Protein AF-A0A7X4E004-F1 (afdb_monomer)

Radius of gyration: 23.45 Å; Cα contacts (8 Å, |Δi|>4): 174; chains: 1; bounding box: 70×54×50 Å

Nearest PDB structures (foldseek):
  6z1p-assembly1_At  TM=2.251E-01  e=2.379E+00  Tetrahymena thermophila SB210
  8j1g-assembly2_D  TM=3.305E-01  e=3.906E+00  Pseudomonas veronii
  8j1c-assembly1_B  TM=3.153E-01  e=5.436E+00  Pseudomonas veronii
  8j1c-assembly2_C  TM=3.208E-01  e=6.413E+00  Pseudomonas veronii
  8j1g-assembly1_B  TM=3.336E-01  e=7.160E+00  Pseudomonas veronii

Sequence (144 aa):
MWISSCRRTTWSRWSRWRRCCSKASLRRRVPHGKSTGTPTPTGEPVRIEEQFTVAAPAEEVWAFLTDPERVAAALPGAEINEQIDENTYSGGMAVKVGPLAAAYTGTVAFELDEAERSAVVHAKGQGKAGMGNADMRMTSRVTE

Secondary structure (DSSP, 8-state):
-------------SS--SSS----------------------SPPP--------SS-HHHHHHHHT-HHHHHHHSTTEEEEEEEETTEEEEEEEEEETTEEEEEEEEEEEEEETTTTEEEEEEEEEESTTPPPEEEEEEEE---

Solvent-accessible surface area (backbone atoms only — not comparable to full-atom values): 9604 Å² total; per-residue (Å²): 142,79,86,88,81,93,75,91,80,82,92,79,87,92,87,84,85,88,82,85,88,83,89,83,87,80,85,78,79,78,82,79,76,79,83,88,66,85,80,74,88,61,98,63,82,90,81,84,85,85,86,84,88,70,101,62,58,52,66,60,55,48,60,44,74,73,30,68,68,62,46,27,71,75,38,71,52,37,44,80,76,46,76,77,46,100,50,28,32,32,30,39,35,45,42,73,63,83,96,46,77,45,44,32,44,34,41,38,36,58,48,79,37,81,91,69,41,30,38,39,40,43,37,42,28,45,33,52,96,84,42,68,73,47,79,46,79,47,78,51,71,60,72,129

pLDDT: mean 75.86, std 22.34, range [31.42, 94.75]

Mean predicted aligned error: 14.46 Å

Structure (mmCIF, N/CA/C/O backbone):
data_AF-A0A7X4E004-F1
#
_entry.id   AF-A0A7X4E004-F1
#
loop_
_atom_site.group_PDB
_atom_site.id
_atom_site.type_symbol
_atom_site.label_atom_id
_atom_site.label_alt_id
_atom_site.label_comp_id
_atom_site.label_asym_id
_atom_site.label_entity_id
_atom_site.label_seq_id
_atom_site.pdbx_PDB_ins_code
_atom_site.Cartn_x
_atom_site.Cartn_y
_atom_site.Cartn_z
_atom_site.occupancy
_atom_site.B_iso_or_equiv
_atom_site.auth_seq_id
_atom_site.auth_comp_id
_atom_site.auth_asym_id
_atom_site.auth_atom_id
_atom_site.pdbx_PDB_model_num
ATOM 1 N N . MET A 1 1 ? -57.252 -29.790 -19.370 1.00 34.66 1 MET A N 1
ATOM 2 C CA . MET A 1 1 ? -56.940 -30.468 -20.651 1.00 34.66 1 MET A CA 1
ATOM 3 C C . MET A 1 1 ? -56.198 -29.430 -21.492 1.00 34.66 1 MET A C 1
ATOM 5 O O . MET A 1 1 ? -56.830 -28.438 -21.795 1.00 34.66 1 MET A O 1
ATOM 9 N N . TRP A 1 2 ? -54.886 -29.392 -21.744 1.00 31.42 2 TRP A N 1
ATOM 10 C CA . TRP A 1 2 ? -53.706 -30.283 -21.800 1.00 31.42 2 TRP A CA 1
ATOM 11 C C . TRP A 1 2 ? -52.489 -29.436 -21.319 1.00 31.42 2 TRP A C 1
ATOM 13 O O . TRP A 1 2 ? -52.471 -28.237 -21.568 1.00 31.42 2 TRP A O 1
ATOM 23 N N . ILE A 1 3 ? -51.566 -29.885 -20.462 1.00 35.09 3 ILE A N 1
ATOM 24 C CA . ILE A 1 3 ? -50.362 -30.704 -20.732 1.00 35.09 3 ILE A CA 1
ATOM 25 C C . ILE A 1 3 ? -49.471 -30.198 -21.897 1.00 35.09 3 ILE A C 1
ATOM 27 O O . ILE A 1 3 ? -49.822 -30.320 -23.061 1.00 35.09 3 ILE A O 1
ATOM 31 N N . SER A 1 4 ? -48.261 -29.760 -21.517 1.00 33.84 4 SER A N 1
ATOM 32 C CA . SER A 1 4 ? -46.968 -29.956 -22.205 1.00 33.84 4 SER A CA 1
ATOM 33 C C . SER A 1 4 ? -46.666 -29.261 -23.536 1.00 33.84 4 SER A C 1
ATOM 35 O O . SER A 1 4 ? -47.207 -29.587 -24.582 1.00 33.84 4 SER A O 1
ATOM 37 N N . SER A 1 5 ? -45.539 -28.549 -23.591 1.00 39.53 5 SER A N 1
ATOM 38 C CA . SER A 1 5 ? -44.250 -29.232 -23.799 1.00 39.53 5 SER A CA 1
ATOM 39 C C . SER A 1 5 ? -43.097 -28.241 -23.964 1.00 39.53 5 SER A C 1
ATOM 41 O O . SER A 1 5 ? -43.008 -27.462 -24.907 1.00 39.53 5 SER A O 1
ATOM 43 N N . CYS A 1 6 ? -42.157 -28.340 -23.032 1.00 43.28 6 CYS A N 1
ATOM 44 C CA . CYS A 1 6 ? -40.771 -27.979 -23.248 1.00 43.28 6 CYS A CA 1
ATOM 45 C C . CYS A 1 6 ? -40.163 -29.062 -24.153 1.00 43.28 6 CYS A C 1
ATOM 47 O O . CYS A 1 6 ? -40.113 -30.229 -23.759 1.00 43.28 6 CYS A O 1
ATOM 49 N N . ARG A 1 7 ? -39.722 -28.706 -25.363 1.00 42.12 7 ARG A N 1
ATOM 50 C CA . ARG A 1 7 ? -38.908 -29.594 -26.203 1.00 42.12 7 ARG A CA 1
ATOM 51 C C . ARG A 1 7 ? -37.644 -28.863 -26.636 1.00 42.12 7 ARG A C 1
ATOM 53 O O . ARG 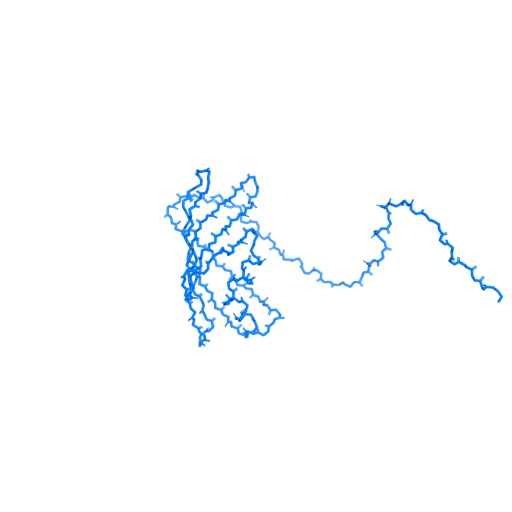A 1 7 ? -37.688 -27.839 -27.310 1.00 42.12 7 ARG A O 1
ATOM 60 N N . ARG A 1 8 ? -36.517 -29.405 -26.172 1.00 44.22 8 ARG A N 1
ATOM 61 C CA . ARG A 1 8 ? -35.152 -29.041 -26.553 1.00 44.22 8 ARG A CA 1
ATOM 62 C C . ARG A 1 8 ? -34.943 -29.302 -28.039 1.00 44.22 8 ARG A C 1
ATOM 64 O O . ARG A 1 8 ? -35.209 -30.420 -28.465 1.00 44.22 8 ARG A O 1
ATOM 71 N N . THR A 1 9 ? -34.296 -28.364 -28.728 1.00 36.75 9 THR A N 1
ATOM 72 C CA . THR A 1 9 ? -33.324 -28.710 -29.775 1.00 36.75 9 THR A CA 1
ATOM 73 C C . THR A 1 9 ? -32.321 -27.569 -29.987 1.00 36.75 9 THR A C 1
ATOM 75 O O . THR A 1 9 ? -32.699 -26.443 -30.284 1.00 36.75 9 THR A O 1
ATOM 78 N N . THR A 1 10 ? -31.045 -27.908 -29.773 1.00 35.38 10 THR A N 1
ATOM 79 C CA . THR A 1 10 ? -29.838 -27.477 -30.510 1.00 35.38 10 THR A CA 1
ATOM 80 C C . THR A 1 10 ? -29.506 -25.985 -30.683 1.00 35.38 10 THR A C 1
ATOM 82 O O . THR A 1 10 ? -30.050 -25.280 -31.518 1.00 35.38 10 THR A O 1
ATOM 85 N N . TRP A 1 11 ? -28.486 -25.571 -29.922 1.00 34.91 11 TRP A N 1
ATOM 86 C CA . TRP A 1 11 ? -27.286 -24.841 -30.367 1.00 34.91 11 TRP A CA 1
ATOM 87 C C . TRP A 1 11 ? -27.398 -23.861 -31.554 1.00 34.91 11 TRP A C 1
ATOM 89 O O . TRP A 1 11 ? -27.154 -24.219 -32.699 1.00 34.91 11 TRP A O 1
ATOM 99 N N . SER A 1 12 ? -27.578 -22.580 -31.223 1.00 34.12 12 SER A N 1
ATOM 100 C CA . SER A 1 12 ? -26.958 -21.421 -31.900 1.00 34.12 12 SER A CA 1
ATOM 101 C C . SER A 1 12 ? -27.240 -20.173 -31.048 1.00 34.12 12 SER A C 1
ATOM 103 O O . SER A 1 12 ? -28.344 -19.639 -31.037 1.00 34.12 12 SER A O 1
ATOM 105 N N . ARG A 1 13 ? -26.400 -19.917 -30.041 1.00 38.81 13 ARG A N 1
ATOM 106 C CA . ARG A 1 13 ? -25.339 -18.892 -30.025 1.00 38.81 13 ARG A CA 1
ATOM 107 C C . ARG A 1 13 ? -25.863 -17.450 -30.217 1.00 38.81 13 ARG A C 1
ATOM 109 O O . ARG A 1 13 ? -26.062 -16.979 -31.326 1.00 38.81 13 ARG A O 1
ATOM 116 N N . TRP A 1 14 ? -25.937 -16.743 -29.081 1.00 43.00 14 TRP A N 1
ATOM 117 C CA . TRP A 1 14 ? -25.484 -15.348 -28.907 1.00 43.00 14 TRP A CA 1
ATOM 118 C C . TRP A 1 14 ? -26.409 -14.120 -29.052 1.00 43.00 14 TRP A C 1
ATOM 120 O O . TRP A 1 14 ? -25.904 -13.003 -28.987 1.00 43.00 14 TRP A O 1
ATOM 130 N N . SER A 1 15 ? -27.741 -14.233 -29.104 1.00 35.53 15 SER A N 1
ATOM 131 C CA . SER A 1 15 ? -28.592 -13.020 -29.241 1.00 35.53 15 SER A CA 1
ATOM 132 C C . SER A 1 15 ? -29.864 -12.962 -28.382 1.00 35.53 15 SER A C 1
ATOM 134 O O . SER A 1 15 ? -30.820 -12.266 -28.721 1.00 35.53 15 SER A O 1
ATOM 136 N N . ARG A 1 16 ? -29.890 -13.621 -27.213 1.00 43.66 16 ARG A N 1
ATOM 137 C CA . ARG A 1 16 ? -31.074 -13.609 -26.327 1.00 43.66 16 ARG A CA 1
ATOM 138 C C . ARG A 1 16 ? -30.759 -13.504 -24.828 1.00 43.66 16 ARG A C 1
ATOM 140 O O . ARG A 1 16 ? -31.297 -14.253 -24.026 1.00 43.66 16 ARG A O 1
ATOM 147 N N . TRP A 1 17 ? -29.914 -12.541 -24.449 1.00 34.38 17 TRP A N 1
ATOM 148 C CA . TRP A 1 17 ? -29.653 -12.194 -23.036 1.00 34.38 17 TRP A CA 1
ATOM 149 C C . TRP A 1 17 ? -30.039 -10.753 -22.651 1.00 34.38 17 TRP A C 1
ATOM 151 O O . TRP A 1 17 ? -29.772 -10.305 -21.546 1.00 34.38 17 TRP A O 1
ATOM 161 N N . ARG A 1 18 ? -30.709 -9.999 -23.536 1.00 41.19 18 ARG A N 1
ATOM 162 C CA . ARG A 1 18 ? -31.032 -8.574 -23.299 1.00 41.19 18 ARG A CA 1
ATOM 163 C C . ARG A 1 18 ? -32.454 -8.278 -22.810 1.00 41.19 18 ARG A C 1
ATOM 165 O O . ARG A 1 18 ? -32.907 -7.148 -22.967 1.00 41.19 18 ARG A O 1
ATOM 172 N N . ARG A 1 19 ? -33.208 -9.234 -22.255 1.00 44.97 19 ARG A N 1
ATOM 173 C CA . ARG A 1 19 ? -34.632 -8.954 -21.980 1.00 44.97 19 ARG A CA 1
ATOM 174 C C . ARG A 1 19 ? -35.257 -9.667 -20.774 1.00 44.97 19 ARG A C 1
ATOM 176 O O . ARG A 1 19 ? -36.354 -10.186 -20.912 1.00 44.97 19 ARG A O 1
ATOM 183 N N . CYS A 1 20 ? -34.598 -9.672 -19.605 1.00 36.34 20 CYS A N 1
ATOM 184 C CA . CYS A 1 20 ? -35.266 -10.105 -18.361 1.00 36.34 20 CYS A CA 1
ATOM 185 C C . CYS A 1 20 ? -34.670 -9.603 -17.022 1.00 36.34 20 CYS A C 1
ATOM 187 O O . CYS A 1 20 ? -34.732 -10.325 -16.037 1.00 36.34 20 CYS A O 1
ATOM 189 N N . CYS A 1 21 ? -34.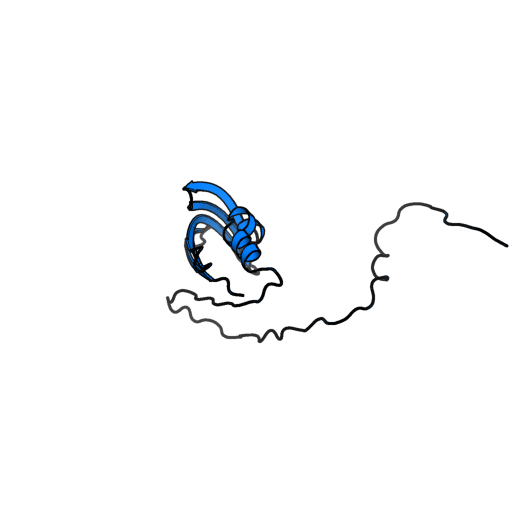128 -8.383 -16.933 1.00 34.28 21 CYS A N 1
ATOM 190 C CA . CYS A 1 21 ? -33.894 -7.754 -15.619 1.00 34.28 21 CYS A CA 1
ATOM 191 C C . CYS A 1 21 ? -34.232 -6.265 -15.682 1.00 34.28 21 CYS A C 1
ATOM 193 O O . CYS A 1 21 ? -33.385 -5.407 -15.921 1.00 34.28 21 CYS A O 1
ATOM 195 N N . SER A 1 22 ? -35.522 -5.973 -15.535 1.00 42.25 22 SER A N 1
ATOM 196 C CA . SER A 1 22 ? -36.057 -4.624 -15.410 1.00 42.25 22 SER A CA 1
ATOM 197 C C . SER A 1 22 ? -36.629 -4.424 -14.005 1.00 42.25 22 SER A C 1
ATOM 199 O O . SER A 1 22 ? -37.557 -5.141 -13.641 1.00 42.25 22 SER A O 1
ATOM 201 N N . LYS A 1 23 ? -36.148 -3.359 -13.342 1.00 40.91 23 LYS A N 1
ATOM 202 C CA . LYS A 1 23 ? -36.755 -2.576 -12.240 1.00 40.91 23 LYS A CA 1
ATOM 203 C C . LYS A 1 23 ? -36.409 -2.954 -10.785 1.00 40.91 23 LYS A C 1
ATOM 205 O O . LYS A 1 23 ? -37.108 -3.737 -10.166 1.00 40.91 23 LYS A O 1
ATOM 210 N N . ALA A 1 24 ? -35.415 -2.241 -10.240 1.00 42.75 24 ALA A N 1
ATOM 211 C CA . ALA A 1 24 ? -35.377 -1.626 -8.896 1.00 42.75 24 ALA A CA 1
ATOM 212 C C . ALA A 1 24 ? -34.138 -0.692 -8.855 1.00 42.75 24 ALA A C 1
ATOM 214 O O . ALA A 1 24 ? -33.009 -1.151 -8.954 1.00 42.75 24 ALA A O 1
ATOM 215 N N . SER A 1 25 ? -34.304 0.592 -9.187 1.00 44.34 25 SER A N 1
ATOM 216 C CA . SER A 1 25 ? -34.333 1.738 -8.256 1.00 44.34 25 SER A CA 1
ATOM 217 C C . SER A 1 25 ? -32.962 2.173 -7.702 1.00 44.34 25 SER A C 1
ATOM 219 O O . SER A 1 25 ? -32.326 1.453 -6.947 1.00 44.34 25 SER A O 1
ATOM 221 N N . LEU A 1 26 ? -32.611 3.428 -8.033 1.00 47.06 26 LEU A N 1
ATOM 222 C CA . LEU A 1 26 ? -31.626 4.324 -7.399 1.00 47.06 26 LEU A CA 1
ATOM 223 C C . LEU A 1 26 ? -30.138 4.164 -7.767 1.00 47.06 26 LEU A C 1
ATOM 225 O O . LEU A 1 26 ? -29.271 4.016 -6.916 1.00 47.06 26 LEU A O 1
ATOM 229 N N . ARG A 1 27 ? -29.804 4.405 -9.044 1.00 43.69 27 ARG A N 1
ATOM 230 C CA . ARG A 1 27 ? -28.491 4.986 -9.379 1.00 43.69 27 ARG A CA 1
ATOM 231 C C . ARG A 1 27 ? -28.507 6.474 -9.019 1.00 43.69 27 ARG A C 1
ATOM 233 O O . ARG A 1 27 ? -28.967 7.289 -9.820 1.00 43.69 27 ARG A O 1
ATOM 240 N N . ARG A 1 28 ? -27.991 6.845 -7.842 1.00 41.31 28 ARG A N 1
ATOM 241 C CA . ARG A 1 28 ? -27.520 8.222 -7.629 1.00 41.31 28 ARG A CA 1
ATOM 242 C C . ARG A 1 28 ? -26.362 8.449 -8.602 1.00 41.31 28 ARG A C 1
ATOM 244 O O . ARG A 1 28 ? -25.352 7.754 -8.550 1.00 41.31 28 ARG A O 1
ATOM 251 N N . ARG A 1 29 ? -26.539 9.372 -9.550 1.00 45.06 29 ARG A N 1
ATOM 252 C CA . ARG A 1 29 ? -25.427 9.891 -10.350 1.00 45.06 29 ARG A CA 1
ATOM 253 C C . ARG A 1 29 ? -24.580 10.749 -9.420 1.00 45.06 29 ARG A C 1
ATOM 255 O O . ARG A 1 29 ? -25.059 11.777 -8.957 1.00 45.06 29 ARG A O 1
ATOM 262 N N . VAL A 1 30 ? -23.347 10.328 -9.166 1.00 53.66 30 VAL A N 1
ATOM 263 C CA . VAL A 1 30 ? -22.308 11.207 -8.628 1.00 53.66 30 VAL A CA 1
ATOM 264 C C . VAL A 1 30 ? -21.997 12.239 -9.719 1.00 53.66 30 VAL A C 1
ATOM 266 O O . VAL A 1 30 ? -21.632 11.830 -10.830 1.00 53.66 30 VAL A O 1
ATOM 269 N N . PRO A 1 31 ? -22.174 13.551 -9.481 1.00 42.81 31 PRO A N 1
ATOM 270 C CA . PRO A 1 31 ? -21.736 14.553 -10.434 1.00 42.81 31 PRO A CA 1
ATOM 271 C C . PRO A 1 31 ? -20.207 14.543 -10.459 1.00 42.81 31 PRO A C 1
ATOM 273 O O . PRO A 1 31 ? -19.559 15.002 -9.528 1.00 42.81 31 PRO A O 1
ATOM 276 N N . HIS A 1 32 ? -19.626 13.996 -11.526 1.00 54.19 32 HIS A N 1
ATOM 277 C CA . HIS A 1 32 ? -18.211 14.197 -11.819 1.00 54.19 32 HIS A CA 1
ATOM 278 C C . HIS A 1 32 ? -18.049 15.636 -12.315 1.00 54.19 32 HIS A C 1
ATOM 280 O O . HIS A 1 32 ? -18.270 15.930 -13.495 1.00 54.19 32 HIS A O 1
ATOM 286 N N . GLY A 1 33 ? -17.720 16.540 -11.391 1.00 41.59 33 GLY A N 1
ATOM 287 C CA . GLY A 1 33 ? -17.169 17.846 -11.727 1.00 41.59 33 GLY A CA 1
ATOM 288 C C . GLY A 1 33 ? -15.860 17.627 -12.478 1.00 41.59 33 GLY A C 1
ATOM 289 O O . GLY A 1 33 ? -14.942 16.992 -11.970 1.00 41.59 33 GLY A O 1
ATOM 290 N N . LYS A 1 34 ? -15.801 18.076 -13.730 1.00 47.44 34 LYS A N 1
ATOM 291 C CA . LYS A 1 34 ? -14.613 17.934 -14.571 1.00 47.44 34 LYS A CA 1
ATOM 292 C C . LYS A 1 34 ? -13.649 19.048 -14.175 1.00 47.44 34 LYS A C 1
ATOM 294 O O . LYS A 1 34 ? -13.876 20.194 -14.552 1.00 47.44 34 LYS A O 1
ATOM 299 N N . SER A 1 35 ? -12.607 18.738 -13.409 1.00 46.97 35 SER A N 1
ATOM 300 C CA . SER A 1 35 ? -11.493 19.665 -13.198 1.00 46.97 35 SER A CA 1
ATOM 301 C C . SER A 1 35 ? -10.666 19.736 -14.486 1.00 46.97 35 SER A C 1
ATOM 303 O O . SER A 1 35 ? -9.732 18.975 -14.712 1.00 46.97 35 SER A O 1
ATOM 305 N N . THR A 1 36 ? -11.042 20.634 -15.395 1.00 45.12 36 THR A N 1
ATOM 306 C CA . THR A 1 36 ? -10.222 20.983 -16.562 1.00 45.12 36 THR A CA 1
ATOM 307 C C . THR A 1 36 ? -9.229 22.066 -16.158 1.00 45.12 36 THR A C 1
ATOM 309 O O . THR A 1 36 ? -9.427 23.242 -16.452 1.00 45.12 36 THR A O 1
ATOM 312 N N . GLY A 1 37 ? -8.187 21.673 -15.435 1.00 37.66 37 GLY A N 1
ATOM 313 C CA . GLY A 1 37 ? -6.989 22.482 -15.243 1.00 37.66 37 GLY A CA 1
ATOM 314 C C . GLY A 1 37 ? -5.804 21.661 -15.718 1.00 37.66 37 GLY A C 1
ATOM 315 O O . GLY A 1 37 ? -5.597 20.560 -15.220 1.00 37.66 37 GLY A O 1
ATOM 316 N N . THR A 1 38 ? -5.062 22.147 -16.709 1.00 41.28 38 THR A N 1
ATOM 317 C CA . THR A 1 38 ? -3.787 21.537 -17.098 1.00 41.28 38 THR A CA 1
ATOM 318 C C . THR A 1 38 ? -2.787 21.843 -15.981 1.00 41.28 38 THR A C 1
ATOM 320 O O . THR A 1 38 ? -2.503 23.023 -15.771 1.00 41.28 38 THR A O 1
ATOM 323 N N . PRO A 1 39 ? -2.289 20.851 -15.221 1.00 53.56 39 PRO A N 1
ATOM 324 C CA . PRO A 1 39 ? -1.338 21.128 -14.156 1.00 53.56 39 PRO A CA 1
ATOM 325 C C . PRO A 1 39 ? -0.001 21.559 -14.768 1.00 53.56 39 PRO A C 1
ATOM 327 O O . PRO A 1 39 ? 0.609 20.832 -15.552 1.00 53.56 39 PRO A O 1
ATOM 330 N N . THR A 1 40 ? 0.442 22.763 -14.416 1.00 49.44 40 THR A N 1
ATOM 331 C CA . THR A 1 40 ? 1.817 23.224 -14.622 1.00 49.44 40 THR A CA 1
ATOM 332 C C . THR A 1 40 ? 2.738 22.377 -13.738 1.00 49.44 40 THR A C 1
ATOM 334 O O . THR A 1 40 ? 2.460 22.277 -12.543 1.00 49.44 40 THR A O 1
ATOM 337 N N . PRO A 1 41 ? 3.815 21.763 -14.264 1.00 55.78 41 PRO A N 1
ATOM 338 C CA . PRO A 1 41 ? 4.743 20.982 -13.453 1.00 55.78 41 PRO A CA 1
ATOM 339 C C . PRO A 1 41 ? 5.649 21.920 -12.643 1.00 55.78 41 PRO A C 1
ATOM 341 O O . PRO A 1 41 ? 6.800 22.167 -12.994 1.00 55.78 41 PRO A O 1
ATOM 344 N N . THR A 1 42 ? 5.121 22.472 -11.555 1.00 51.88 42 THR A N 1
ATOM 345 C CA . THR A 1 42 ? 5.942 22.926 -10.429 1.00 51.88 42 THR A CA 1
ATOM 346 C C . THR A 1 42 ? 6.482 21.653 -9.780 1.00 51.88 42 THR A C 1
ATOM 348 O O . THR A 1 42 ? 5.725 20.699 -9.630 1.00 51.88 42 THR A O 1
ATOM 351 N N . GLY A 1 43 ? 7.770 21.577 -9.437 1.00 64.31 43 GLY A N 1
ATOM 352 C CA . GLY A 1 43 ? 8.399 20.392 -8.821 1.00 64.31 43 GLY A CA 1
ATOM 353 C C . GLY A 1 43 ? 7.890 20.046 -7.412 1.00 64.31 43 GLY A C 1
ATOM 354 O O . GLY A 1 43 ? 8.648 19.544 -6.589 1.00 64.31 43 GLY A O 1
ATOM 355 N N . GLU A 1 44 ? 6.634 20.359 -7.118 1.00 69.81 44 GLU A N 1
ATOM 356 C CA . GLU A 1 44 ? 5.923 20.018 -5.903 1.00 69.81 44 GLU A CA 1
ATOM 357 C C . GLU A 1 44 ? 5.386 18.585 -6.019 1.00 69.81 44 GLU A C 1
ATOM 359 O O . GLU A 1 44 ? 4.898 18.181 -7.081 1.00 69.81 44 GLU A O 1
ATOM 364 N N . PRO A 1 45 ? 5.483 17.787 -4.946 1.00 75.69 45 PRO A N 1
ATOM 365 C CA . PRO A 1 45 ? 4.988 16.422 -4.963 1.00 75.69 45 PRO A CA 1
ATOM 366 C C . PRO A 1 45 ? 3.476 16.414 -5.200 1.00 75.69 45 PRO A C 1
ATOM 368 O O . PRO A 1 45 ? 2.724 17.175 -4.590 1.00 75.69 45 PRO A O 1
ATOM 371 N N . VAL A 1 46 ? 3.026 15.518 -6.078 1.00 87.62 46 VAL A N 1
ATOM 372 C CA . VAL A 1 46 ? 1.598 15.297 -6.319 1.00 87.62 46 VAL A CA 1
ATOM 373 C C . VAL A 1 46 ? 0.952 14.835 -5.014 1.00 87.62 46 VAL A C 1
ATOM 375 O O . VAL A 1 46 ? 1.317 13.793 -4.471 1.00 87.62 46 VAL A O 1
ATOM 378 N N . ARG A 1 47 ? -0.020 15.605 -4.517 1.00 88.12 47 ARG A N 1
ATOM 379 C CA . ARG A 1 47 ? -0.799 15.274 -3.320 1.00 88.12 47 ARG A CA 1
ATOM 380 C C . ARG A 1 47 ? -2.222 14.903 -3.713 1.00 88.12 47 ARG A C 1
ATOM 382 O O . ARG A 1 47 ? -2.886 15.653 -4.424 1.00 88.12 47 ARG A O 1
ATOM 389 N N . ILE A 1 48 ? -2.678 13.749 -3.236 1.00 89.69 48 ILE A N 1
ATOM 390 C CA . ILE A 1 48 ? -4.033 13.243 -3.453 1.00 89.69 48 ILE A CA 1
ATOM 391 C C . ILE A 1 48 ? -4.632 12.964 -2.080 1.00 89.69 48 ILE A C 1
ATOM 393 O O . ILE A 1 48 ? -4.030 12.262 -1.272 1.00 89.69 48 ILE A O 1
ATOM 397 N N . GLU A 1 49 ? -5.806 13.527 -1.829 1.00 91.75 49 GLU A N 1
ATOM 398 C CA . GLU A 1 49 ? -6.591 13.281 -0.625 1.00 91.75 49 GLU A CA 1
ATOM 399 C C . GLU A 1 49 ? -7.992 12.870 -1.051 1.00 91.75 49 GLU A C 1
ATOM 401 O O . GLU A 1 49 ? -8.608 13.511 -1.906 1.00 91.75 49 GLU A O 1
ATOM 406 N N . GLU A 1 50 ? -8.482 11.780 -0.479 1.00 90.31 50 GLU A N 1
ATOM 407 C CA . GLU A 1 50 ? -9.790 11.231 -0.800 1.00 90.31 50 GLU A CA 1
ATOM 408 C C . GLU A 1 50 ? -10.388 10.611 0.466 1.00 90.31 50 GLU A C 1
ATOM 410 O O . GLU A 1 50 ? -9.666 10.096 1.322 1.00 90.31 50 GLU A O 1
ATOM 415 N N . GLN A 1 51 ? -11.703 10.755 0.624 1.00 92.12 51 GLN A N 1
ATOM 416 C CA . GLN A 1 51 ? -12.456 10.252 1.766 1.00 92.12 51 GLN A CA 1
ATOM 417 C C . GLN A 1 51 ? -13.760 9.651 1.259 1.00 92.12 51 GLN A C 1
ATOM 419 O O . GLN A 1 51 ? -14.550 10.324 0.592 1.00 92.12 51 GLN A O 1
ATOM 424 N N . PHE A 1 52 ? -14.012 8.409 1.650 1.00 91.19 52 PHE A N 1
ATOM 425 C CA . PHE A 1 52 ? -15.196 7.668 1.252 1.00 91.19 52 PHE A CA 1
ATOM 426 C C . PHE A 1 52 ? -15.724 6.819 2.401 1.00 91.19 52 PHE A C 1
ATOM 428 O O . PHE A 1 52 ? -15.010 6.472 3.337 1.00 91.19 52 PHE A O 1
ATOM 435 N N . THR A 1 53 ? -17.006 6.475 2.312 1.00 92.12 53 THR A N 1
ATOM 436 C CA . THR A 1 53 ? -17.688 5.627 3.290 1.00 92.12 53 THR A CA 1
ATOM 437 C C . THR A 1 53 ? -17.791 4.204 2.758 1.00 92.12 53 THR A C 1
ATOM 439 O O . THR A 1 53 ? -18.222 3.991 1.621 1.00 92.12 53 THR A O 1
ATOM 442 N N . VAL A 1 54 ? -17.450 3.229 3.597 1.00 92.25 54 VAL A N 1
ATOM 443 C CA . VAL A 1 54 ? -17.581 1.799 3.298 1.00 92.25 54 VAL A CA 1
ATOM 444 C C . VAL A 1 54 ? -18.750 1.231 4.097 1.00 92.25 54 VAL A C 1
ATOM 446 O O . VAL A 1 54 ? -18.903 1.522 5.276 1.00 92.25 54 VAL A O 1
ATOM 449 N N . ALA A 1 55 ? -19.593 0.415 3.461 1.00 92.69 55 ALA A N 1
ATOM 450 C CA . ALA A 1 55 ? -20.706 -0.269 4.123 1.00 92.69 55 ALA A CA 1
ATOM 451 C C . ALA A 1 55 ? -20.237 -1.565 4.817 1.00 92.69 55 ALA A C 1
ATOM 453 O O . ALA A 1 55 ? -20.759 -2.642 4.534 1.00 92.69 55 ALA A O 1
ATOM 454 N N . ALA A 1 56 ? -19.223 -1.453 5.676 1.00 92.25 56 ALA A N 1
ATOM 455 C CA . ALA A 1 56 ? -18.662 -2.537 6.478 1.00 92.25 56 ALA A CA 1
ATOM 456 C C . ALA A 1 56 ? -18.176 -1.980 7.833 1.00 92.25 56 ALA A C 1
ATOM 458 O O . ALA A 1 56 ? -17.870 -0.787 7.907 1.00 92.25 56 ALA A O 1
ATOM 459 N N . PRO A 1 57 ? -18.110 -2.797 8.899 1.00 93.06 57 PRO A N 1
ATOM 460 C CA . PRO A 1 57 ? -17.568 -2.369 10.189 1.00 93.06 57 PRO A CA 1
ATOM 461 C C . PRO A 1 57 ? -16.117 -1.886 10.071 1.00 93.06 57 PRO A C 1
ATOM 463 O O . PRO A 1 57 ? -15.333 -2.455 9.309 1.00 93.06 57 PRO A O 1
ATOM 466 N N . ALA A 1 58 ? -15.736 -0.883 10.870 1.00 91.62 58 ALA A N 1
ATOM 467 C CA . ALA A 1 58 ? -14.384 -0.315 10.855 1.00 91.62 58 ALA A CA 1
ATOM 468 C C . ALA A 1 58 ? -13.286 -1.372 11.079 1.00 91.62 58 ALA A C 1
ATOM 470 O O . ALA A 1 58 ? -12.224 -1.291 10.469 1.00 91.62 58 ALA A O 1
ATOM 471 N N . GLU A 1 59 ? -13.551 -2.389 11.904 1.00 90.50 59 GLU A N 1
ATOM 472 C CA . GLU A 1 59 ? -12.623 -3.498 12.169 1.00 90.50 59 GLU A CA 1
ATOM 473 C C . GLU A 1 59 ? -12.345 -4.354 10.925 1.00 90.50 59 GLU A C 1
ATOM 475 O O . GLU A 1 59 ? -11.200 -4.716 10.665 1.00 90.50 59 GLU A O 1
ATOM 480 N N . GLU A 1 60 ? -13.372 -4.644 10.120 1.00 91.75 60 GLU A N 1
ATOM 481 C CA . GLU A 1 60 ? -13.224 -5.436 8.893 1.00 91.75 60 GLU A CA 1
ATOM 482 C C . GLU A 1 60 ? -12.463 -4.649 7.821 1.00 91.75 60 GLU A C 1
ATOM 484 O O . GLU A 1 60 ? -11.585 -5.189 7.146 1.00 91.75 60 GLU A O 1
ATOM 489 N N . VAL A 1 61 ? -12.767 -3.353 7.696 1.00 93.31 61 VAL A N 1
ATOM 490 C CA . VAL A 1 61 ? -12.058 -2.452 6.779 1.00 93.31 61 VAL A CA 1
ATOM 491 C C . VAL A 1 61 ? -10.593 -2.321 7.182 1.00 93.31 61 VAL A C 1
ATOM 493 O O . VAL A 1 61 ? -9.717 -2.393 6.322 1.00 93.31 61 VAL A O 1
ATOM 496 N N . TRP A 1 62 ? -10.323 -2.167 8.479 1.00 93.62 62 TRP A N 1
ATOM 497 C CA . TRP A 1 62 ? -8.966 -2.105 9.007 1.00 93.62 62 TRP A CA 1
ATOM 498 C C . TRP A 1 62 ? -8.190 -3.387 8.694 1.00 93.62 62 TRP A C 1
ATOM 500 O O . TRP A 1 62 ? -7.153 -3.308 8.043 1.00 93.62 62 TRP A O 1
ATOM 510 N N . ALA A 1 63 ? -8.742 -4.557 9.031 1.00 92.38 63 ALA A N 1
ATOM 511 C CA . ALA A 1 63 ? -8.109 -5.846 8.755 1.00 92.38 63 ALA A CA 1
ATOM 512 C C . ALA A 1 63 ? -7.820 -6.069 7.258 1.00 92.38 63 ALA A C 1
ATOM 514 O O . ALA A 1 63 ? -6.837 -6.717 6.904 1.00 92.38 63 ALA A O 1
ATOM 515 N N . PHE A 1 64 ? -8.664 -5.536 6.365 1.00 92.12 64 PHE A N 1
ATOM 516 C CA . PHE A 1 64 ? -8.403 -5.562 4.927 1.00 92.12 64 PHE A CA 1
ATOM 517 C C . PHE A 1 64 ? -7.244 -4.640 4.531 1.00 92.12 64 PHE A C 1
ATOM 519 O O . PHE A 1 64 ? -6.383 -5.055 3.764 1.00 92.12 64 PHE A O 1
ATOM 526 N N . LEU A 1 65 ? -7.212 -3.401 5.033 1.00 90.00 65 LEU A N 1
ATOM 527 C CA . LEU A 1 65 ? -6.178 -2.417 4.688 1.00 90.00 65 LEU A CA 1
ATOM 528 C C . LEU A 1 65 ? -4.787 -2.790 5.216 1.00 90.00 65 LEU A C 1
ATOM 530 O O . LEU A 1 65 ? -3.787 -2.366 4.636 1.00 90.00 65 LEU A O 1
ATOM 534 N N . THR A 1 66 ? -4.722 -3.576 6.290 1.00 90.56 66 THR A N 1
ATOM 535 C CA . THR A 1 66 ? -3.469 -4.081 6.864 1.00 90.56 66 THR A CA 1
ATOM 536 C C . THR A 1 66 ? -2.961 -5.364 6.208 1.00 90.56 66 THR A C 1
ATOM 538 O O . THR A 1 66 ? -1.881 -5.816 6.568 1.00 90.56 66 THR A O 1
ATOM 541 N N . ASP A 1 67 ? -3.711 -5.963 5.276 1.00 90.50 67 ASP A N 1
ATOM 542 C CA . ASP A 1 67 ? -3.330 -7.186 4.558 1.00 90.50 67 ASP A CA 1
ATOM 543 C C . ASP A 1 67 ? -2.772 -6.826 3.162 1.00 90.50 67 ASP A C 1
ATOM 545 O O . ASP A 1 67 ? -3.541 -6.496 2.249 1.00 90.50 67 ASP A O 1
ATOM 549 N N . PRO A 1 68 ? -1.440 -6.879 2.956 1.00 88.44 68 PRO A N 1
ATOM 550 C CA . PRO A 1 68 ? -0.817 -6.437 1.710 1.00 88.44 68 PRO A CA 1
ATOM 551 C C . PRO A 1 68 ? -1.247 -7.252 0.490 1.00 88.44 68 PRO A C 1
ATOM 553 O O . PRO A 1 68 ? -1.361 -6.694 -0.602 1.00 88.44 68 PRO A O 1
ATOM 556 N N . GLU A 1 69 ? -1.512 -8.551 0.651 1.00 89.19 69 GLU A N 1
ATOM 557 C CA . GLU A 1 69 ? -1.931 -9.419 -0.454 1.00 89.19 69 GLU A CA 1
ATOM 558 C C . GLU A 1 69 ? -3.352 -9.077 -0.906 1.00 89.19 69 GLU A C 1
ATOM 560 O O . GLU A 1 69 ? -3.625 -8.946 -2.107 1.00 89.19 69 GLU A O 1
ATOM 565 N N . ARG A 1 70 ? -4.258 -8.865 0.057 1.00 91.56 70 ARG A N 1
ATOM 566 C CA . ARG A 1 70 ? -5.633 -8.437 -0.228 1.00 91.56 70 ARG A CA 1
ATOM 567 C C . ARG A 1 70 ? -5.685 -7.051 -0.854 1.00 91.56 70 ARG A C 1
ATOM 569 O O . ARG A 1 70 ? -6.431 -6.850 -1.817 1.00 91.56 70 ARG A O 1
ATOM 576 N N . VAL A 1 71 ? -4.884 -6.115 -0.346 1.00 90.38 71 VAL A N 1
ATOM 577 C CA . VAL A 1 71 ? -4.785 -4.764 -0.911 1.00 90.38 71 VAL A CA 1
ATOM 578 C C . VAL A 1 71 ? -4.216 -4.815 -2.329 1.00 90.38 71 VAL A C 1
ATOM 580 O O . VAL A 1 71 ? -4.788 -4.197 -3.227 1.00 90.38 71 VAL A O 1
ATOM 583 N N . ALA A 1 72 ? -3.153 -5.588 -2.573 1.00 90.00 72 ALA A N 1
ATOM 584 C CA . ALA A 1 72 ? -2.574 -5.737 -3.908 1.00 90.00 72 ALA A CA 1
ATOM 585 C C . ALA A 1 72 ? -3.589 -6.299 -4.916 1.00 90.00 72 ALA A C 1
ATOM 587 O O . ALA A 1 72 ? -3.701 -5.776 -6.024 1.00 90.00 72 ALA A O 1
ATOM 588 N N . ALA A 1 73 ? -4.401 -7.284 -4.520 1.00 89.69 73 ALA A N 1
ATOM 589 C CA . ALA A 1 73 ? -5.444 -7.847 -5.380 1.00 89.69 73 ALA A CA 1
ATOM 590 C C . ALA A 1 73 ? -6.543 -6.836 -5.769 1.00 89.69 73 ALA A C 1
ATOM 592 O O . ALA A 1 73 ? -7.193 -6.993 -6.808 1.00 89.69 73 ALA A O 1
ATOM 593 N N . ALA A 1 74 ? -6.759 -5.796 -4.959 1.00 88.62 74 ALA A N 1
ATOM 594 C CA . ALA A 1 74 ? -7.695 -4.717 -5.266 1.00 88.62 74 ALA A CA 1
ATOM 595 C C . ALA A 1 74 ? -7.102 -3.645 -6.200 1.00 88.62 74 ALA A C 1
ATOM 597 O O . ALA A 1 74 ? -7.852 -2.843 -6.766 1.00 88.62 74 ALA A O 1
ATOM 598 N N . LEU A 1 75 ? -5.780 -3.629 -6.390 1.00 87.75 75 LEU A N 1
ATOM 599 C CA . LEU A 1 75 ? -5.086 -2.659 -7.228 1.00 87.75 75 LEU A CA 1
ATOM 600 C C . LEU A 1 75 ? -4.839 -3.214 -8.644 1.00 87.75 75 LEU A C 1
ATOM 602 O O . LEU A 1 75 ? -4.449 -4.369 -8.823 1.00 87.75 75 LEU A O 1
ATOM 606 N N . PRO A 1 76 ? -5.043 -2.405 -9.700 1.00 85.69 76 PRO A N 1
ATOM 607 C CA . PRO A 1 76 ? -4.892 -2.868 -11.073 1.00 85.69 76 PRO A CA 1
ATOM 608 C C . PRO A 1 76 ? -3.429 -3.196 -11.395 1.00 85.69 76 PRO A C 1
ATOM 610 O O . PRO A 1 76 ? -2.595 -2.303 -11.538 1.00 85.69 76 PRO A O 1
ATOM 613 N N . GLY A 1 77 ? -3.154 -4.490 -11.567 1.00 88.25 77 GLY A N 1
ATOM 614 C CA . GLY A 1 77 ? -1.847 -5.006 -11.969 1.00 88.25 77 GLY A CA 1
ATOM 615 C C . GLY A 1 77 ? -0.771 -4.909 -10.891 1.00 88.25 77 GLY A C 1
ATOM 616 O O . GLY A 1 77 ? 0.405 -4.955 -11.243 1.00 88.25 77 GLY A O 1
ATOM 617 N N . ALA A 1 78 ? -1.153 -4.748 -9.621 1.00 91.38 78 ALA A N 1
ATOM 618 C CA . ALA A 1 78 ? -0.236 -4.901 -8.501 1.00 91.38 78 ALA A CA 1
ATOM 619 C C . ALA A 1 78 ? -0.027 -6.388 -8.178 1.00 91.38 78 ALA A C 1
ATOM 621 O O . ALA A 1 78 ? -0.964 -7.185 -8.229 1.00 91.38 78 ALA A O 1
ATOM 622 N N . GLU A 1 79 ? 1.205 -6.745 -7.840 1.00 91.56 79 GLU A N 1
ATOM 623 C CA . GLU A 1 79 ? 1.607 -8.088 -7.430 1.00 91.56 79 GLU A CA 1
ATOM 624 C C . GLU A 1 79 ? 2.619 -7.991 -6.285 1.00 91.56 79 GLU A C 1
ATOM 626 O O . GLU A 1 79 ? 3.522 -7.150 -6.311 1.00 91.56 79 GLU A O 1
ATOM 631 N N . ILE A 1 80 ? 2.461 -8.847 -5.277 1.00 92.56 80 ILE A N 1
ATOM 632 C CA . ILE A 1 80 ? 3.460 -9.055 -4.228 1.00 92.56 80 ILE A CA 1
ATOM 633 C C . ILE A 1 80 ? 4.304 -10.254 -4.648 1.00 92.56 80 ILE A C 1
ATOM 635 O O . ILE A 1 80 ? 3.764 -11.311 -4.968 1.00 92.56 80 ILE A O 1
ATOM 639 N N . ASN A 1 81 ? 5.622 -10.074 -4.678 1.00 91.25 81 ASN A N 1
ATOM 640 C CA . ASN A 1 81 ? 6.559 -11.097 -5.133 1.00 91.25 81 ASN A CA 1
ATOM 641 C C . ASN A 1 81 ? 7.158 -11.868 -3.957 1.00 91.25 81 ASN A C 1
ATOM 643 O O . ASN A 1 81 ? 7.169 -13.094 -3.958 1.00 91.25 81 ASN A O 1
ATOM 647 N N . GLU A 1 82 ? 7.671 -11.146 -2.963 1.00 91.94 82 GLU A N 1
ATOM 648 C CA . GLU A 1 82 ? 8.352 -11.726 -1.806 1.00 91.94 82 GLU A CA 1
ATOM 649 C C . GLU A 1 82 ? 8.217 -10.788 -0.608 1.00 91.94 82 GLU A C 1
ATOM 651 O O . GLU A 1 82 ? 8.334 -9.570 -0.754 1.00 91.94 82 GLU A O 1
ATOM 656 N N . GLN A 1 83 ? 8.012 -11.355 0.577 1.00 93.69 83 GLN A N 1
ATOM 657 C CA . GLN A 1 83 ? 8.124 -10.629 1.835 1.00 93.69 83 GLN A CA 1
ATOM 658 C C . GLN A 1 83 ? 9.605 -10.524 2.224 1.00 93.69 83 GLN A C 1
ATOM 660 O O . GLN A 1 83 ? 10.263 -11.542 2.421 1.00 93.69 83 GLN A O 1
ATOM 665 N N . ILE A 1 84 ? 10.125 -9.297 2.305 1.00 92.88 84 ILE A N 1
ATOM 666 C CA . ILE A 1 84 ? 11.530 -9.026 2.650 1.00 92.88 84 ILE A CA 1
ATOM 667 C C . ILE A 1 84 ? 11.697 -9.011 4.173 1.00 92.88 84 ILE A C 1
ATOM 669 O O . ILE A 1 84 ? 12.600 -9.653 4.700 1.00 92.88 84 ILE A O 1
ATOM 673 N N . ASP A 1 85 ? 10.799 -8.300 4.860 1.00 91.75 85 ASP A N 1
ATOM 674 C CA . ASP A 1 85 ? 10.761 -8.157 6.317 1.00 91.75 85 ASP A CA 1
ATOM 675 C C . ASP A 1 85 ? 9.314 -8.309 6.814 1.00 91.75 85 ASP A C 1
ATOM 677 O O . ASP A 1 85 ? 8.381 -8.391 6.017 1.00 91.75 85 ASP A O 1
ATOM 681 N N . GLU A 1 86 ? 9.095 -8.258 8.131 1.00 88.88 86 GLU A N 1
ATOM 682 C CA . GLU A 1 86 ? 7.755 -8.330 8.742 1.00 88.88 86 GLU A CA 1
ATOM 683 C C . GLU A 1 86 ? 6.755 -7.356 8.090 1.00 88.88 86 GLU A C 1
ATOM 685 O O . GLU A 1 86 ? 5.652 -7.749 7.713 1.00 88.88 86 GLU A O 1
ATOM 690 N N . ASN A 1 87 ? 7.197 -6.120 7.836 1.00 90.25 87 ASN A N 1
ATOM 691 C CA . ASN A 1 87 ? 6.367 -5.052 7.277 1.00 90.25 87 ASN A CA 1
ATOM 692 C C . ASN A 1 87 ? 6.831 -4.557 5.899 1.00 90.25 87 ASN A C 1
ATOM 694 O O . ASN A 1 87 ? 6.300 -3.558 5.409 1.00 90.25 87 ASN A O 1
ATOM 698 N N . THR A 1 88 ? 7.802 -5.227 5.269 1.00 93.44 88 THR A N 1
ATOM 699 C CA . THR A 1 88 ? 8.375 -4.818 3.978 1.00 93.44 88 THR A CA 1
ATOM 700 C C . THR A 1 88 ? 8.192 -5.913 2.939 1.00 93.44 88 THR A C 1
ATOM 702 O O . THR A 1 88 ? 8.596 -7.055 3.145 1.00 93.44 88 THR A O 1
ATOM 705 N N . TYR A 1 89 ? 7.667 -5.550 1.773 1.00 94.38 89 TYR A N 1
ATOM 706 C CA . TYR A 1 89 ? 7.367 -6.474 0.686 1.00 94.38 89 TYR A CA 1
ATOM 707 C C . TYR A 1 89 ? 7.987 -5.977 -0.615 1.00 94.38 89 TYR A C 1
ATOM 709 O O . TYR A 1 89 ? 7.980 -4.780 -0.906 1.00 94.38 89 TYR A O 1
ATOM 717 N N . SER A 1 90 ? 8.510 -6.894 -1.419 1.00 94.50 90 SER A N 1
ATOM 718 C CA . SER A 1 90 ? 8.857 -6.639 -2.812 1.00 94.50 90 SER A CA 1
ATOM 719 C C . SER A 1 90 ? 7.654 -6.916 -3.707 1.00 94.50 90 SER A C 1
ATOM 721 O O . SER A 1 90 ? 6.868 -7.834 -3.462 1.00 94.50 90 SER A O 1
ATOM 723 N N . GLY A 1 91 ? 7.506 -6.127 -4.765 1.00 93.06 91 GLY A N 1
ATOM 724 C CA . GLY A 1 91 ? 6.365 -6.255 -5.655 1.00 93.06 91 GLY A CA 1
ATOM 725 C C . GLY A 1 91 ? 6.537 -5.554 -6.992 1.00 93.06 91 GLY A C 1
ATOM 726 O O . GLY A 1 91 ? 7.496 -4.809 -7.241 1.00 93.06 91 GLY A O 1
ATOM 727 N N . GLY A 1 92 ? 5.584 -5.825 -7.870 1.00 92.56 92 GLY A N 1
ATOM 728 C CA . GLY A 1 92 ? 5.419 -5.175 -9.160 1.00 92.56 92 GLY A CA 1
ATOM 729 C C . GLY A 1 92 ? 4.100 -4.415 -9.216 1.00 92.56 92 GLY A C 1
ATOM 730 O O . GLY A 1 92 ? 3.140 -4.755 -8.531 1.00 92.56 92 GLY A O 1
ATOM 731 N N . MET A 1 93 ? 4.034 -3.376 -10.046 1.00 92.12 93 MET A N 1
ATOM 732 C CA . MET A 1 93 ? 2.759 -2.760 -10.406 1.00 92.12 93 MET A CA 1
ATOM 733 C C . MET A 1 93 ? 2.742 -2.367 -11.878 1.00 92.12 93 MET A C 1
ATOM 735 O O . MET A 1 93 ? 3.582 -1.587 -12.329 1.00 92.12 93 MET A O 1
ATOM 739 N N . ALA A 1 94 ? 1.770 -2.892 -12.620 1.00 89.81 94 ALA A N 1
ATOM 740 C CA . ALA A 1 94 ? 1.542 -2.604 -14.028 1.00 89.81 94 ALA A CA 1
ATOM 741 C C . ALA A 1 94 ? 0.149 -1.994 -14.243 1.00 89.81 94 ALA A C 1
ATOM 743 O O . ALA A 1 94 ? -0.853 -2.701 -14.333 1.00 89.81 94 ALA A O 1
ATOM 744 N N . VAL A 1 95 ? 0.086 -0.672 -14.392 1.00 88.25 95 VAL A N 1
ATOM 745 C CA . VAL A 1 95 ? -1.167 0.067 -14.582 1.00 88.25 95 VAL A CA 1
ATOM 746 C C . VAL A 1 95 ? -1.199 0.739 -15.952 1.00 88.25 95 VAL A C 1
ATOM 748 O O . VAL A 1 95 ? -0.204 1.268 -16.439 1.00 88.25 95 VAL A O 1
ATOM 751 N N . LYS A 1 96 ? -2.359 0.726 -16.610 1.00 85.19 96 LYS A N 1
ATOM 752 C CA . LYS A 1 96 ? -2.576 1.452 -17.869 1.00 85.19 96 LYS A CA 1
ATOM 753 C C . LYS A 1 96 ? -3.462 2.657 -17.604 1.00 85.19 96 LYS A C 1
ATOM 755 O O . LYS A 1 96 ? -4.630 2.497 -17.253 1.00 85.19 96 LYS A O 1
ATOM 760 N N . VAL A 1 97 ? -2.914 3.850 -17.803 1.00 80.75 97 VAL A N 1
ATOM 761 C CA . VAL A 1 97 ? -3.633 5.119 -17.662 1.00 80.75 97 VAL A CA 1
ATOM 762 C C . VAL A 1 97 ? -3.723 5.768 -19.040 1.00 80.75 97 VAL A C 1
ATOM 764 O O . VAL A 1 97 ? -2.788 6.400 -19.529 1.00 80.75 97 VAL A O 1
ATOM 767 N N . GLY A 1 98 ? -4.861 5.5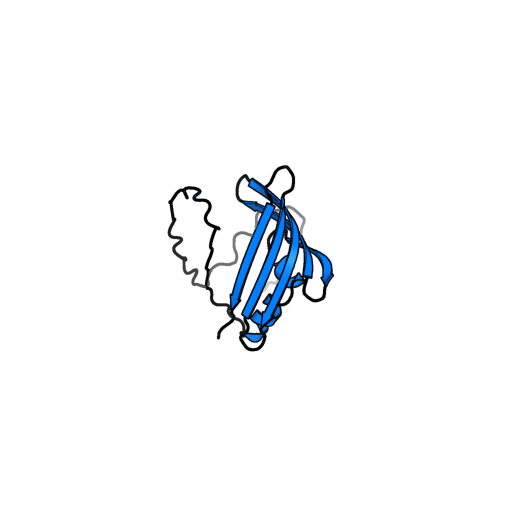75 -19.710 1.00 80.88 98 GLY A N 1
ATOM 768 C CA . GLY A 1 98 ? -5.050 6.039 -21.087 1.00 80.88 98 GLY A CA 1
ATOM 769 C C . GLY A 1 98 ? -4.063 5.367 -22.060 1.00 80.88 98 GLY A C 1
ATOM 770 O O . GLY A 1 98 ? -3.902 4.148 -21.997 1.00 80.88 98 GLY A O 1
ATOM 771 N N . PRO A 1 99 ? -3.408 6.111 -22.972 1.00 84.19 99 PRO A N 1
ATOM 772 C CA . PRO A 1 99 ? -2.403 5.548 -23.877 1.00 84.19 99 PRO A CA 1
ATOM 773 C C . PRO A 1 99 ? -1.068 5.222 -23.179 1.00 84.19 99 PRO A C 1
ATOM 775 O O . PRO A 1 99 ? -0.183 4.655 -23.816 1.00 84.19 99 PRO A O 1
ATOM 778 N N . LEU A 1 100 ? -0.905 5.580 -21.898 1.00 80.12 100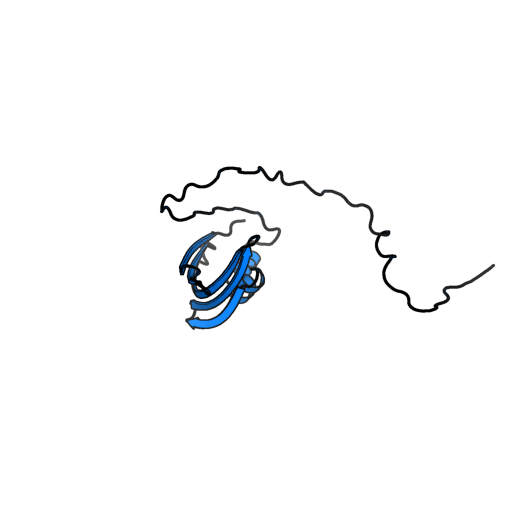 LEU A N 1
ATOM 779 C CA . LEU A 1 100 ? 0.320 5.357 -21.136 1.00 80.12 100 LEU A CA 1
ATOM 780 C C . LEU A 1 100 ? 0.236 4.026 -20.383 1.00 80.12 100 LEU A C 1
ATOM 782 O O . LEU A 1 100 ? -0.625 3.828 -19.524 1.00 80.12 100 LEU A O 1
ATOM 786 N N . ALA A 1 101 ? 1.147 3.109 -20.702 1.00 84.62 101 ALA A N 1
ATOM 787 C CA . ALA A 1 101 ? 1.352 1.886 -19.938 1.00 84.62 101 ALA A CA 1
ATOM 788 C C . ALA A 1 101 ? 2.506 2.104 -18.961 1.00 84.62 101 ALA A C 1
ATOM 790 O O . ALA A 1 101 ? 3.628 2.381 -19.381 1.00 84.62 101 ALA A O 1
ATOM 791 N N . ALA A 1 102 ? 2.205 1.981 -17.673 1.00 86.62 102 ALA A N 1
ATOM 792 C CA . ALA A 1 102 ? 3.138 2.178 -16.590 1.00 86.62 102 ALA A CA 1
ATOM 793 C C . ALA A 1 102 ? 3.486 0.845 -15.927 1.00 86.62 102 ALA A C 1
ATOM 795 O O . ALA A 1 102 ? 2.582 0.109 -15.545 1.00 86.62 102 ALA A O 1
ATOM 796 N N . ALA A 1 103 ? 4.774 0.529 -15.792 1.00 90.56 103 ALA A N 1
ATOM 797 C CA . ALA A 1 103 ? 5.238 -0.674 -15.112 1.00 90.56 103 ALA A CA 1
ATOM 798 C C . ALA A 1 103 ? 6.387 -0.342 -14.160 1.00 90.56 103 ALA A C 1
ATOM 800 O O . ALA A 1 103 ? 7.412 0.200 -14.579 1.00 90.56 103 ALA A O 1
ATOM 801 N N . TYR A 1 104 ? 6.215 -0.715 -12.898 1.00 91.94 104 TYR A N 1
ATOM 802 C CA . TYR A 1 104 ? 7.167 -0.492 -11.820 1.00 91.94 104 TYR A CA 1
ATOM 803 C C . TYR A 1 104 ? 7.518 -1.810 -11.138 1.00 91.94 104 TYR A C 1
ATOM 805 O O . TYR A 1 104 ? 6.691 -2.717 -11.050 1.00 91.94 104 TYR A O 1
ATOM 813 N N . THR A 1 105 ? 8.745 -1.898 -10.640 1.00 93.25 105 THR A N 1
ATOM 814 C CA . THR A 1 105 ? 9.195 -2.935 -9.700 1.00 93.25 105 THR A CA 1
ATOM 815 C C . THR A 1 105 ? 9.846 -2.259 -8.515 1.00 93.25 105 THR A C 1
ATOM 817 O O . THR A 1 105 ? 10.603 -1.303 -8.705 1.00 93.25 105 THR A O 1
ATOM 820 N N . GLY A 1 106 ? 9.556 -2.721 -7.308 1.00 93.69 106 GLY A N 1
ATOM 821 C CA . GLY A 1 106 ? 9.967 -1.991 -6.125 1.00 93.69 106 GLY A CA 1
ATOM 822 C C . GLY A 1 106 ? 9.623 -2.668 -4.816 1.00 93.69 106 GLY A C 1
ATOM 823 O O . GLY A 1 106 ? 9.346 -3.866 -4.772 1.00 93.69 106 GLY A O 1
ATOM 824 N N . THR A 1 107 ? 9.654 -1.868 -3.758 1.00 94.75 107 THR A N 1
ATOM 825 C CA . THR A 1 107 ? 9.335 -2.291 -2.401 1.00 94.75 107 THR A CA 1
ATOM 826 C C . THR A 1 107 ? 8.247 -1.416 -1.800 1.00 94.75 107 THR A C 1
ATOM 828 O O . THR A 1 107 ? 8.114 -0.232 -2.126 1.00 94.75 107 THR A O 1
ATOM 831 N N . VAL A 1 108 ? 7.463 -2.014 -0.913 1.00 93.88 108 VAL A N 1
ATOM 832 C CA . VAL A 1 108 ? 6.441 -1.352 -0.114 1.00 93.88 108 VAL A CA 1
ATOM 833 C C . VAL A 1 108 ? 6.666 -1.683 1.357 1.00 93.88 108 VAL A C 1
ATOM 835 O O . VAL A 1 108 ? 6.907 -2.837 1.697 1.00 93.88 108 VAL A O 1
ATOM 838 N N . ALA A 1 109 ? 6.617 -0.670 2.212 1.00 94.06 109 ALA A N 1
ATOM 839 C CA . ALA A 1 109 ? 6.741 -0.788 3.655 1.00 94.06 109 ALA A CA 1
ATOM 840 C C . ALA A 1 109 ? 5.490 -0.231 4.339 1.00 94.06 109 ALA A C 1
ATOM 842 O O . ALA A 1 109 ? 4.962 0.808 3.924 1.00 94.06 109 ALA A O 1
ATOM 843 N N . PHE A 1 110 ? 5.035 -0.921 5.381 1.00 93.19 110 PHE A N 1
ATOM 844 C CA . PHE A 1 110 ? 3.846 -0.574 6.152 1.00 93.19 110 PHE A CA 1
ATOM 845 C C . PHE A 1 110 ? 4.225 -0.150 7.575 1.00 93.19 110 PHE A C 1
ATOM 847 O O . PHE A 1 110 ? 4.984 -0.826 8.265 1.00 93.19 110 PHE A O 1
ATOM 854 N N . GLU A 1 111 ? 3.661 0.962 8.029 1.00 93.38 111 GLU A N 1
ATOM 855 C CA . GLU A 1 111 ? 3.678 1.392 9.426 1.00 93.38 111 GLU A CA 1
ATOM 856 C C . GLU A 1 111 ? 2.226 1.422 9.908 1.00 93.38 111 GLU A C 1
ATOM 858 O O . GLU A 1 111 ? 1.407 2.164 9.362 1.00 93.38 111 GLU A O 1
ATOM 863 N N . LEU A 1 112 ? 1.894 0.585 10.889 1.00 92.94 112 LEU A N 1
ATOM 864 C CA . LEU A 1 112 ? 0.526 0.384 11.363 1.00 92.94 112 LEU A CA 1
ATOM 865 C C . LEU A 1 112 ? 0.390 0.865 12.810 1.00 92.94 112 LEU A C 1
ATOM 867 O O . LEU A 1 112 ? 1.210 0.527 13.659 1.00 92.94 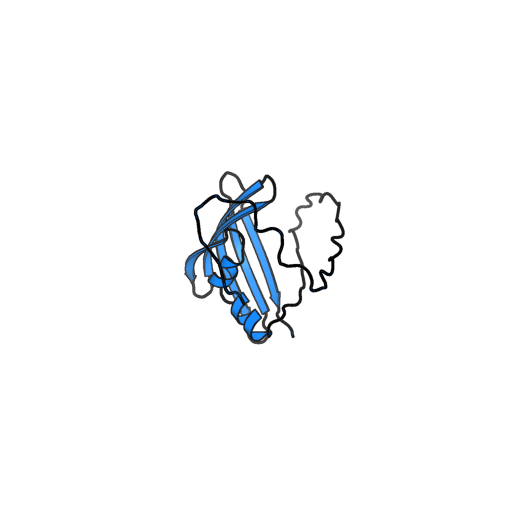112 LEU A O 1
ATOM 871 N N . ASP A 1 113 ? -0.671 1.616 13.086 1.00 92.50 113 ASP A N 1
ATOM 872 C CA . ASP A 1 113 ? -1.130 1.969 14.427 1.00 92.50 113 ASP A CA 1
ATOM 873 C C . ASP A 1 113 ? -2.540 1.400 14.615 1.00 92.50 113 ASP A C 1
ATOM 875 O O . ASP A 1 113 ? -3.526 1.929 14.090 1.00 92.50 113 ASP A O 1
ATOM 879 N N . GLU A 1 114 ? -2.623 0.286 15.341 1.00 87.81 114 GLU A N 1
ATOM 880 C CA . GLU A 1 114 ? -3.883 -0.410 15.607 1.00 87.81 114 GLU A CA 1
ATOM 881 C C . GLU A 1 114 ? -4.801 0.366 16.561 1.00 87.81 114 GLU A C 1
ATOM 883 O O . 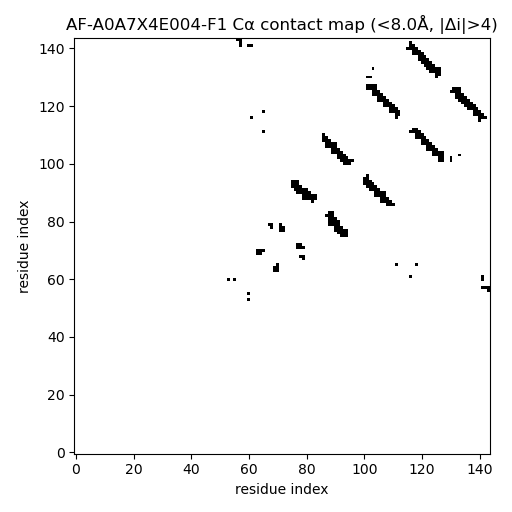GLU A 1 114 ? -6.023 0.259 16.443 1.00 87.81 114 GLU A O 1
ATOM 888 N N . ALA A 1 115 ? -4.243 1.164 17.478 1.00 88.88 115 ALA A N 1
ATOM 889 C CA . ALA A 1 115 ? -5.027 1.916 18.457 1.00 88.88 115 ALA A CA 1
ATOM 890 C C . ALA A 1 115 ? -5.803 3.054 17.781 1.00 88.88 115 ALA A C 1
ATOM 892 O O . ALA A 1 115 ? -6.989 3.252 18.048 1.00 88.88 115 ALA A O 1
ATOM 893 N N . GLU A 1 116 ? -5.148 3.751 16.852 1.00 89.94 116 GLU A N 1
ATOM 894 C CA . GLU A 1 116 ? -5.746 4.842 16.078 1.00 89.94 116 GLU A CA 1
ATOM 895 C C . GLU A 1 116 ? -6.366 4.372 14.748 1.00 89.94 116 GLU A C 1
ATOM 897 O O . GLU A 1 116 ? -6.896 5.197 13.993 1.00 89.94 116 GLU A O 1
ATOM 902 N N . ARG A 1 117 ? -6.287 3.065 14.434 1.00 92.88 117 ARG A N 1
ATOM 903 C CA . ARG A 1 117 ? -6.631 2.473 13.123 1.00 92.88 117 ARG A CA 1
ATOM 904 C C . ARG A 1 117 ? -6.089 3.319 11.974 1.00 92.88 117 ARG A C 1
ATOM 906 O O . ARG A 1 117 ? -6.821 3.733 11.065 1.00 92.88 117 ARG A O 1
ATOM 913 N N . SER A 1 118 ? -4.802 3.641 12.064 1.00 92.94 118 SER A N 1
ATOM 914 C CA . SER A 1 118 ? -4.112 4.490 11.098 1.00 92.94 118 SER A CA 1
ATOM 915 C C . SER A 1 118 ? -2.893 3.787 10.522 1.00 92.94 118 SER A C 1
ATOM 917 O O . SER A 1 118 ? -2.141 3.143 11.244 1.00 92.94 118 SER A O 1
ATOM 919 N N . ALA A 1 119 ? -2.712 3.885 9.208 1.00 93.06 119 ALA A N 1
ATOM 920 C CA . ALA A 1 119 ? -1.625 3.227 8.498 1.00 93.06 119 ALA A CA 1
ATOM 921 C C . ALA A 1 119 ? -0.894 4.214 7.593 1.00 93.06 119 ALA A C 1
ATOM 923 O O . ALA A 1 119 ? -1.520 5.008 6.876 1.00 93.06 119 ALA A O 1
ATOM 924 N N . VAL A 1 120 ? 0.433 4.130 7.588 1.00 94.00 120 VAL A N 1
ATOM 925 C CA . VAL A 1 120 ? 1.297 4.806 6.626 1.00 94.00 120 VAL A CA 1
ATOM 926 C C . VAL A 1 120 ? 1.931 3.758 5.724 1.00 94.00 120 VAL A C 1
ATOM 928 O O . VAL A 1 120 ? 2.519 2.789 6.188 1.00 94.00 120 VAL A O 1
ATOM 931 N N . VAL A 1 121 ? 1.813 3.963 4.416 1.00 93.06 121 VAL A N 1
ATOM 932 C CA . VAL A 1 121 ? 2.400 3.092 3.401 1.00 93.06 121 VAL A CA 1
ATOM 933 C C . VAL A 1 121 ? 3.455 3.871 2.637 1.00 93.06 121 VAL A C 1
ATOM 935 O O . VAL A 1 121 ? 3.185 4.940 2.082 1.00 93.06 121 VAL A O 1
ATOM 938 N N . HIS A 1 122 ? 4.654 3.310 2.590 1.00 94.06 122 HIS A N 1
ATOM 939 C CA . HIS A 1 122 ? 5.793 3.823 1.850 1.00 94.06 122 HIS A CA 1
ATOM 940 C C . HIS A 1 122 ? 6.079 2.906 0.671 1.00 94.06 122 HIS A C 1
ATOM 942 O O . HIS A 1 122 ? 6.482 1.769 0.876 1.00 94.06 122 HIS A O 1
ATOM 948 N N . ALA A 1 123 ? 5.907 3.384 -0.559 1.00 92.00 123 ALA A N 1
ATOM 949 C CA . ALA A 1 123 ? 6.221 2.605 -1.753 1.00 92.00 123 ALA A CA 1
ATOM 950 C C . ALA A 1 123 ? 7.313 3.288 -2.576 1.00 92.00 123 ALA A C 1
ATOM 952 O O . ALA A 1 123 ? 7.212 4.471 -2.907 1.00 92.00 123 ALA A O 1
ATOM 953 N N . LYS A 1 124 ? 8.344 2.526 -2.936 1.00 93.69 124 LYS A N 1
ATOM 954 C CA . LYS A 1 124 ? 9.425 2.955 -3.828 1.00 93.69 124 LYS A CA 1
ATOM 955 C C . LYS A 1 124 ? 9.476 2.020 -5.017 1.00 93.69 124 LYS A C 1
ATOM 957 O O . LYS A 1 124 ? 9.551 0.811 -4.837 1.00 93.69 124 LYS A O 1
ATOM 962 N N . GLY A 1 125 ? 9.461 2.568 -6.225 1.00 92.81 125 GLY A N 1
ATOM 963 C CA . GLY A 1 125 ? 9.434 1.791 -7.458 1.00 92.81 125 GLY A CA 1
ATOM 964 C C . GLY A 1 125 ? 10.397 2.326 -8.503 1.00 92.81 125 GLY A C 1
ATOM 965 O O . GLY A 1 125 ? 10.498 3.529 -8.722 1.00 92.81 125 GLY A O 1
ATOM 966 N N . GLN A 1 126 ? 11.078 1.424 -9.196 1.00 93.31 126 GLN A N 1
ATOM 967 C CA . GLN A 1 126 ? 11.855 1.740 -10.387 1.00 93.31 126 GLN A CA 1
ATOM 968 C C . GLN A 1 126 ? 10.999 1.463 -11.619 1.00 93.31 126 GLN A C 1
ATOM 970 O O . GLN A 1 126 ? 10.431 0.376 -11.764 1.00 93.31 126 GLN A O 1
ATOM 975 N N . GLY A 1 127 ? 10.870 2.464 -12.487 1.00 89.88 127 GLY A N 1
AT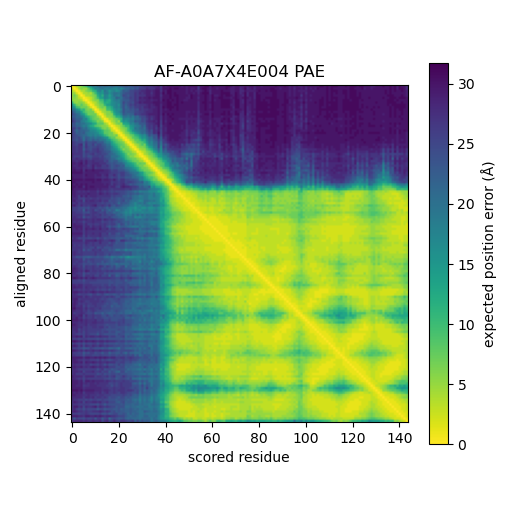OM 976 C CA . GLY A 1 127 ? 10.107 2.349 -13.720 1.00 89.88 127 GLY A CA 1
ATOM 977 C C . GLY A 1 127 ? 10.834 1.501 -14.765 1.00 89.88 127 GLY A C 1
ATOM 978 O O . GLY A 1 127 ? 12.052 1.581 -14.930 1.00 89.88 127 GLY A O 1
ATOM 979 N N . LYS A 1 128 ? 10.085 0.677 -15.501 1.00 87.12 128 LYS A N 1
ATOM 980 C CA . LYS A 1 128 ? 10.604 -0.076 -16.653 1.00 87.12 128 LYS A CA 1
ATOM 981 C C . LYS A 1 128 ? 10.555 0.779 -17.924 1.00 87.12 128 LYS A C 1
ATOM 983 O O . LYS A 1 128 ? 9.791 1.732 -18.019 1.00 87.12 128 LYS A O 1
ATOM 988 N N . ALA A 1 129 ? 11.359 0.419 -18.928 1.00 82.88 129 ALA A N 1
ATOM 989 C CA . ALA A 1 129 ? 11.316 1.015 -20.272 1.00 82.88 129 ALA A CA 1
ATOM 990 C C . ALA A 1 129 ? 11.432 2.559 -20.312 1.00 82.88 129 ALA A C 1
ATOM 992 O O . ALA A 1 129 ? 10.727 3.224 -21.065 1.00 82.88 129 ALA A O 1
ATOM 993 N N . GLY A 1 130 ? 12.331 3.135 -19.505 1.00 79.12 130 GLY A N 1
ATOM 994 C CA . GLY A 1 130 ? 12.581 4.584 -19.484 1.00 79.12 130 GLY A CA 1
ATOM 995 C C . GLY A 1 130 ? 11.578 5.392 -18.658 1.00 79.12 13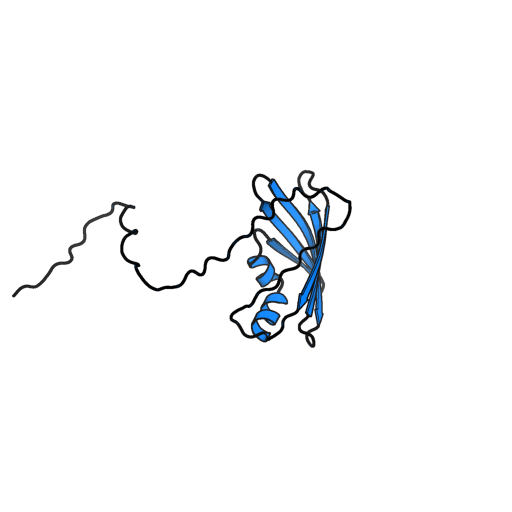0 GLY A C 1
ATOM 996 O O . GLY A 1 130 ? 11.654 6.618 -18.630 1.00 79.12 130 GLY A O 1
ATOM 997 N N . MET A 1 131 ? 10.659 4.725 -17.959 1.00 79.12 131 MET A N 1
ATOM 998 C CA . MET A 1 131 ? 9.862 5.366 -16.923 1.00 79.12 131 MET A CA 1
ATOM 999 C C . MET A 1 131 ? 10.745 5.756 -15.735 1.00 79.12 131 MET A C 1
ATOM 1001 O O . MET A 1 131 ? 11.571 4.965 -15.286 1.00 79.12 131 MET A O 1
ATOM 1005 N N . GLY A 1 132 ? 10.566 6.973 -15.220 1.00 86.62 132 GLY A N 1
ATOM 1006 C CA . GLY A 1 132 ? 11.281 7.445 -14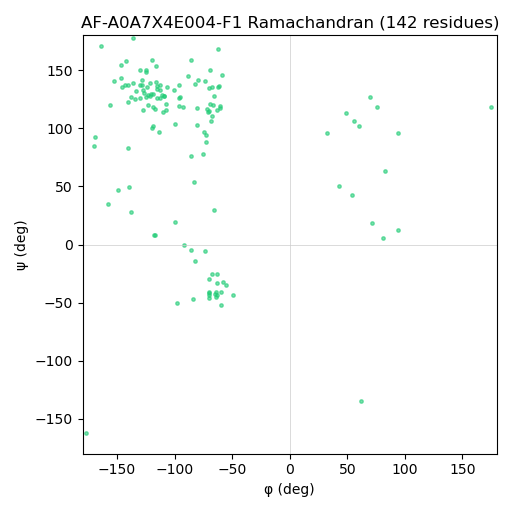.033 1.00 86.62 132 GLY A CA 1
ATOM 1007 C C . GLY A 1 132 ? 10.964 6.626 -12.778 1.00 86.62 132 GLY A C 1
ATOM 1008 O O . GLY A 1 132 ? 10.025 5.830 -12.755 1.00 86.62 132 GLY A O 1
ATOM 1009 N N . ASN A 1 133 ? 11.743 6.838 -11.719 1.00 90.38 133 ASN A N 1
ATOM 1010 C CA . ASN A 1 133 ? 11.463 6.243 -10.413 1.00 90.38 133 ASN A CA 1
ATOM 1011 C C . ASN A 1 133 ? 10.209 6.877 -9.789 1.00 90.38 133 ASN A C 1
ATOM 1013 O O . ASN A 1 133 ? 9.910 8.047 -10.025 1.00 90.38 133 ASN A O 1
ATOM 1017 N N . ALA A 1 134 ? 9.501 6.101 -8.977 1.00 88.19 134 ALA A N 1
ATOM 1018 C CA . ALA A 1 134 ? 8.353 6.519 -8.193 1.00 88.19 134 ALA A CA 1
ATOM 1019 C C . ALA A 1 134 ? 8.679 6.407 -6.699 1.00 88.19 134 ALA A C 1
ATOM 1021 O O . ALA A 1 134 ? 9.244 5.407 -6.253 1.00 88.19 134 ALA A O 1
ATOM 1022 N N . ASP A 1 135 ? 8.297 7.426 -5.939 1.00 91.31 135 ASP A N 1
ATOM 1023 C CA . ASP A 1 135 ? 8.307 7.436 -4.477 1.00 91.31 135 ASP A CA 1
ATOM 1024 C C . ASP A 1 135 ? 6.923 7.914 -4.023 1.00 91.31 135 ASP A C 1
ATOM 1026 O O . ASP A 1 135 ? 6.418 8.926 -4.518 1.00 91.31 135 ASP A O 1
ATOM 1030 N N . MET A 1 136 ? 6.271 7.136 -3.162 1.00 90.56 136 MET A N 1
ATOM 1031 C CA . MET A 1 136 ? 4.916 7.384 -2.685 1.00 90.56 136 MET A CA 1
ATOM 1032 C C . MET A 1 136 ? 4.864 7.217 -1.169 1.00 90.56 136 MET A C 1
ATOM 1034 O O . MET A 1 136 ? 5.292 6.197 -0.626 1.00 90.56 136 MET A O 1
ATOM 1038 N N . ARG A 1 137 ? 4.249 8.193 -0.497 1.00 93.38 137 ARG A N 1
ATOM 1039 C CA . ARG A 1 137 ? 3.825 8.097 0.901 1.00 93.38 137 ARG A CA 1
ATOM 1040 C C . ARG A 1 137 ? 2.312 8.260 0.961 1.00 93.38 137 ARG A C 1
ATOM 1042 O O . ARG A 1 137 ? 1.794 9.311 0.590 1.00 93.38 137 ARG A O 1
ATOM 1049 N N . MET A 1 138 ? 1.619 7.238 1.440 1.00 91.88 138 MET A N 1
ATOM 1050 C CA . MET A 1 138 ? 0.176 7.255 1.659 1.00 91.88 138 MET A CA 1
ATOM 1051 C C . MET A 1 138 ? -0.101 7.194 3.157 1.00 91.88 138 MET A C 1
ATOM 1053 O O . MET A 1 138 ? 0.529 6.422 3.870 1.00 91.88 138 MET A O 1
ATOM 1057 N N . THR A 1 139 ? -1.045 7.996 3.636 1.00 92.88 139 THR A N 1
ATOM 1058 C CA . THR A 1 139 ? -1.515 7.951 5.024 1.00 92.88 139 THR A CA 1
ATOM 1059 C C . THR A 1 139 ? -3.013 7.719 5.003 1.00 92.88 139 THR A C 1
ATOM 1061 O O . THR A 1 139 ? -3.737 8.425 4.304 1.00 92.88 139 THR A O 1
ATOM 1064 N N . SER A 1 140 ? -3.467 6.722 5.752 1.00 91.44 140 SER A N 1
ATOM 1065 C CA . SER A 1 140 ? -4.870 6.326 5.839 1.00 91.44 140 SER A CA 1
ATOM 1066 C C . SER A 1 140 ? -5.296 6.210 7.299 1.00 91.44 140 SER A C 1
ATOM 1068 O O . SER A 1 140 ? -4.476 5.934 8.176 1.00 91.44 140 SER A O 1
ATOM 1070 N N . ARG A 1 141 ? -6.578 6.462 7.563 1.00 93.00 141 ARG A N 1
ATOM 1071 C CA . ARG A 1 141 ? -7.201 6.331 8.882 1.00 93.00 141 ARG A CA 1
ATOM 1072 C C . ARG A 1 141 ? -8.615 5.800 8.707 1.00 93.00 141 ARG A C 1
ATOM 1074 O O . ARG A 1 141 ? -9.329 6.277 7.826 1.00 93.00 141 ARG A O 1
ATOM 1081 N N . VAL A 1 142 ? -9.015 4.860 9.558 1.00 91.69 142 VAL A N 1
ATOM 1082 C CA . VAL A 1 142 ? -10.366 4.291 9.567 1.00 91.69 142 VAL A CA 1
ATOM 1083 C C . VAL A 1 142 ? -11.136 4.799 10.783 1.00 91.69 142 VAL A C 1
ATOM 1085 O O . VAL A 1 142 ? -10.743 4.584 11.931 1.00 91.69 142 VAL A O 1
ATOM 1088 N N . THR A 1 143 ? -12.259 5.463 10.522 1.00 89.50 143 THR A N 1
ATOM 1089 C CA . THR A 1 143 ? -13.204 5.950 11.536 1.00 89.50 143 THR A CA 1
ATOM 1090 C C . THR A 1 143 ? -14.580 5.318 11.329 1.00 89.50 143 THR A C 1
ATOM 1092 O O . THR A 1 143 ? -14.874 4.849 10.230 1.00 89.50 143 THR A O 1
ATOM 1095 N N . GLU A 1 144 ? -15.404 5.300 12.378 1.00 80.31 144 GLU A N 1
ATOM 1096 C CA . GLU A 1 144 ? -16.812 4.863 12.318 1.00 80.31 144 GLU A CA 1
ATOM 1097 C C . GLU A 1 144 ? -17.758 5.951 11.793 1.00 80.31 144 GLU A C 1
ATOM 1099 O O . GLU A 1 144 ? -17.458 7.152 11.998 1.00 80.31 144 GLU A O 1
#

Foldseek 3Di:
DDDDDDDDDDDDDDDPPPPPDDDDDDDPDDPPPDPPDDDDPDVDDDDDDDDDDDPDDLVVVLVQVQDPQSVQVVAAQKDFDAAPDPFKTWIKRWDDDDPDTWIWTWMKGWDADPVQSKIWIWTWTDTPPPDHIDTDIDIDTGDD